Protein AF-A0A3D2S9F6-F1 (afdb_monomer_lite)

Foldseek 3Di:
DLLDLVVLLVVLVVCVVPCVVPPLLVVLVVVLLVLVLLLVCPVVDPDDDPVVCVVSVHDPVCVVVSVSVPVQADSVLSVVLVVLSVVLNCCSVVHPPPPDDSSRSVSVSSVCNSPVRPPPDDD

Sequence (123 aa):
LEKDLSRSLRILHYMLSNPKENPTVVTLANIYAAYAKLYLFFPDGPGNGWSHWKSHGIHASSMPSFNKARKVYSEEEVEHVFSLLLEYDLRSKGMHNGNTDDKGLLTEMIYKLCMGASVAGVS

Secondary structure (DSSP, 8-state):
----HHHHHHHHHHHHT-TTTS-HHHHHHHHHHHHHHHHHTSTT-S---HHHHHHTT--GGGHHHHHHHHHH--HHHHHHHHHHHHHHHHHHTTTT--S--HHHHHHHHHHHHHHSTT-S---

Radius of gyration: 15.42 Å; chains: 1; bounding box: 34×30×45 Å

Structure (mmCIF, N/CA/C/O backbone):
data_AF-A0A3D2S9F6-F1
#
_entry.id   AF-A0A3D2S9F6-F1
#
loop_
_atom_site.group_PDB
_atom_site.id
_atom_site.type_symbol
_atom_site.label_atom_id
_atom_site.label_alt_id
_atom_site.label_comp_id
_atom_site.label_asym_id
_atom_site.label_entity_id
_atom_site.label_seq_id
_atom_site.pdbx_PDB_ins_code
_atom_site.Cartn_x
_atom_site.Cartn_y
_atom_site.Cartn_z
_atom_site.occupancy
_atom_site.B_iso_or_equiv
_atom_site.auth_seq_id
_atom_site.auth_comp_id
_atom_site.auth_asym_id
_atom_site.auth_atom_id
_atom_site.pdbx_PDB_model_num
ATOM 1 N N . LEU A 1 1 ? 2.687 3.232 -3.809 1.00 87.88 1 LEU A N 1
ATOM 2 C CA . LEU A 1 1 ? 3.507 2.636 -4.892 1.00 87.88 1 LEU A CA 1
ATOM 3 C C . LEU A 1 1 ? 4.980 3.082 -4.910 1.00 87.88 1 LEU A C 1
ATOM 5 O O . LEU A 1 1 ? 5.751 2.473 -5.627 1.00 87.88 1 LEU A O 1
ATOM 9 N N . GLU A 1 2 ? 5.425 4.084 -4.138 1.00 88.25 2 GLU A N 1
ATOM 10 C CA . GLU A 1 2 ? 6.858 4.475 -4.107 1.00 88.25 2 GLU A CA 1
ATOM 11 C C . GLU A 1 2 ? 7.678 3.789 -2.989 1.00 88.25 2 GLU A C 1
ATOM 13 O O . GLU A 1 2 ? 8.834 4.137 -2.797 1.00 88.25 2 GLU A O 1
ATOM 18 N N . LYS A 1 3 ? 7.085 2.843 -2.238 1.00 85.38 3 LYS A N 1
ATOM 19 C CA . LYS A 1 3 ? 7.683 2.193 -1.045 1.00 85.38 3 LYS A CA 1
ATOM 20 C C . LYS A 1 3 ? 8.220 3.193 0.010 1.00 85.38 3 LYS A C 1
ATOM 22 O O . LYS A 1 3 ? 9.162 2.902 0.733 1.00 85.38 3 LYS A O 1
ATOM 27 N N . ASP A 1 4 ? 7.597 4.368 0.139 1.00 91.00 4 ASP A N 1
ATOM 28 C CA . ASP A 1 4 ? 7.950 5.368 1.161 1.00 91.00 4 ASP A CA 1
ATOM 29 C C . ASP A 1 4 ? 7.064 5.203 2.406 1.00 91.00 4 ASP A C 1
ATOM 31 O O . ASP A 1 4 ? 5.921 5.677 2.437 1.00 91.00 4 ASP A O 1
ATOM 35 N N . LEU A 1 5 ? 7.586 4.511 3.424 1.00 90.81 5 LEU A N 1
ATOM 36 C CA . LEU A 1 5 ? 6.862 4.240 4.670 1.00 90.81 5 LEU A CA 1
ATOM 37 C C . LEU A 1 5 ? 6.506 5.531 5.416 1.00 90.81 5 LEU A C 1
ATOM 39 O O . LEU A 1 5 ? 5.352 5.722 5.791 1.00 90.81 5 LEU A O 1
ATOM 43 N N . SER A 1 6 ? 7.471 6.434 5.600 1.00 93.31 6 SER A N 1
ATOM 44 C CA . SER A 1 6 ? 7.284 7.678 6.356 1.00 93.31 6 SER A CA 1
ATOM 45 C C . SER A 1 6 ? 6.188 8.549 5.746 1.00 93.31 6 SER A C 1
ATOM 47 O O . SER A 1 6 ? 5.307 9.045 6.454 1.00 93.31 6 SER A O 1
ATOM 49 N N . ARG A 1 7 ? 6.191 8.701 4.415 1.00 93.62 7 ARG A N 1
ATOM 50 C CA . ARG A 1 7 ? 5.140 9.432 3.701 1.00 93.62 7 ARG A CA 1
ATOM 51 C C . ARG A 1 7 ? 3.796 8.721 3.810 1.00 93.62 7 ARG A C 1
ATOM 53 O O . ARG A 1 7 ? 2.789 9.385 4.045 1.00 93.62 7 ARG A O 1
ATOM 60 N N . SER A 1 8 ? 3.778 7.399 3.663 1.00 93.25 8 SER A N 1
ATOM 61 C CA . SER A 1 8 ? 2.543 6.608 3.720 1.00 93.25 8 SER A CA 1
ATOM 62 C C . SER A 1 8 ? 1.887 6.684 5.100 1.00 93.25 8 SER A C 1
ATOM 64 O O . SER A 1 8 ? 0.693 6.957 5.189 1.00 93.25 8 SER A O 1
ATOM 66 N N . LEU A 1 9 ? 2.666 6.551 6.178 1.00 92.56 9 LEU A N 1
ATOM 67 C CA . LEU A 1 9 ? 2.176 6.693 7.552 1.00 92.56 9 LEU A CA 1
ATOM 68 C C . LEU A 1 9 ? 1.686 8.113 7.846 1.00 92.56 9 LEU A C 1
ATOM 70 O O . LEU A 1 9 ? 0.672 8.283 8.519 1.00 92.56 9 LEU A O 1
ATOM 74 N N . ARG A 1 10 ? 2.354 9.140 7.307 1.00 94.06 10 ARG A N 1
ATOM 75 C CA . ARG A 1 10 ? 1.898 10.530 7.437 1.00 94.06 10 ARG A CA 1
ATOM 76 C C . ARG A 1 10 ? 0.554 10.755 6.741 1.00 94.06 10 ARG A C 1
ATOM 78 O O . ARG A 1 10 ? -0.327 11.371 7.331 1.00 94.06 10 ARG A O 1
ATOM 85 N N . ILE A 1 11 ? 0.381 10.257 5.514 1.00 92.50 11 ILE A N 1
ATOM 86 C CA . ILE A 1 11 ? -0.901 10.336 4.791 1.00 92.50 11 ILE A CA 1
ATOM 87 C C . ILE A 1 11 ? -1.988 9.596 5.570 1.00 92.50 11 ILE A C 1
ATOM 89 O O . ILE A 1 11 ? -3.052 10.162 5.814 1.00 92.50 11 ILE A O 1
ATOM 93 N N . LEU A 1 12 ? -1.697 8.372 6.018 1.00 91.94 12 LEU A N 1
ATOM 94 C CA . LEU A 1 12 ? -2.630 7.571 6.799 1.00 91.94 12 LEU A CA 1
ATOM 95 C C . LEU A 1 12 ? -3.059 8.299 8.078 1.00 91.94 12 LEU A C 1
ATOM 97 O O . LEU A 1 12 ? -4.246 8.349 8.381 1.00 91.94 12 LEU A O 1
ATOM 101 N N . HIS A 1 13 ? -2.119 8.910 8.801 1.00 90.94 13 HIS A N 1
ATOM 102 C CA . HIS A 1 13 ? -2.424 9.685 10.001 1.00 90.94 13 HIS A CA 1
ATOM 103 C C . HIS A 1 13 ? -3.446 10.798 9.725 1.00 90.94 13 HIS A C 1
ATOM 105 O O . HIS A 1 13 ? -4.404 10.951 10.483 1.00 90.94 13 HIS A O 1
ATOM 111 N N . TYR A 1 14 ? -3.288 11.533 8.619 1.00 90.19 14 TYR A N 1
ATOM 112 C CA . TYR A 1 14 ? -4.266 12.544 8.215 1.00 90.19 14 TYR A CA 1
ATOM 113 C C . TYR A 1 14 ? -5.612 11.928 7.813 1.00 90.19 14 TYR A C 1
ATOM 115 O O . TYR A 1 14 ? -6.646 12.423 8.251 1.00 90.19 14 TYR A O 1
ATOM 123 N N . MET A 1 15 ? -5.633 10.836 7.044 1.00 89.06 15 MET A N 1
ATOM 124 C CA . MET A 1 15 ? -6.887 10.169 6.653 1.00 89.06 15 MET A CA 1
ATOM 125 C C . MET A 1 15 ? -7.681 9.681 7.873 1.00 89.06 15 MET A C 1
ATOM 127 O O . MET A 1 15 ? -8.887 9.904 7.972 1.00 89.06 15 MET A O 1
ATOM 131 N N . LEU A 1 16 ? -6.990 9.090 8.848 1.00 86.50 16 LEU A N 1
ATOM 132 C CA . LEU A 1 16 ? -7.587 8.573 10.080 1.00 86.50 16 LEU A CA 1
ATOM 133 C C . LEU A 1 16 ? -8.084 9.664 11.034 1.00 86.50 16 LEU A C 1
ATOM 135 O O . LEU A 1 16 ? -8.865 9.368 11.934 1.00 86.50 16 LEU A O 1
ATOM 139 N N . SER A 1 17 ? -7.669 10.921 10.845 1.00 87.19 17 SER A N 1
ATOM 140 C CA . SER A 1 17 ? -8.246 12.052 11.583 1.00 87.19 17 SER A CA 1
ATOM 141 C C . SER A 1 17 ? -9.689 12.359 11.161 1.00 87.19 17 SER A C 1
ATOM 143 O O . SER A 1 17 ? -10.416 13.010 11.909 1.00 87.19 17 SER A O 1
ATOM 145 N N . ASN A 1 18 ? -10.125 11.852 9.999 1.00 86.94 18 ASN A N 1
ATOM 146 C CA . ASN A 1 18 ? -11.496 11.971 9.516 1.00 86.94 18 ASN A CA 1
ATOM 147 C C . ASN A 1 18 ? -11.995 10.647 8.893 1.00 86.94 18 ASN A C 1
ATOM 149 O O . ASN A 1 18 ? -12.064 10.515 7.666 1.00 86.94 18 ASN A O 1
ATOM 153 N N . PRO A 1 19 ? -12.358 9.654 9.724 1.00 78.19 19 PRO A N 1
ATOM 154 C CA . PRO A 1 19 ? -12.714 8.311 9.262 1.00 78.19 19 PRO A CA 1
ATOM 155 C C . PRO A 1 19 ? -14.050 8.248 8.505 1.00 78.19 19 PRO A C 1
ATOM 157 O O . PRO A 1 19 ? -14.267 7.311 7.745 1.00 78.19 19 PRO A O 1
ATOM 160 N N . LYS A 1 20 ? -14.939 9.243 8.659 1.00 84.00 20 LYS A N 1
ATOM 161 C CA . LYS A 1 20 ? -16.188 9.319 7.876 1.00 84.00 20 LYS A CA 1
ATOM 162 C C . LYS A 1 20 ? -15.916 9.559 6.391 1.00 84.00 20 LYS A C 1
ATOM 164 O O . LYS A 1 20 ? -16.554 8.938 5.551 1.00 84.00 20 LYS A O 1
ATOM 169 N N . GLU A 1 21 ? -14.958 10.435 6.094 1.00 86.25 21 GLU A N 1
ATOM 170 C CA . GLU A 1 21 ? -14.509 10.724 4.724 1.00 86.25 21 GLU A CA 1
ATOM 171 C C . GLU A 1 21 ? -13.555 9.651 4.188 1.00 86.25 21 GLU A C 1
ATOM 173 O O . GLU A 1 21 ? -13.405 9.492 2.980 1.00 86.25 21 GLU A O 1
ATOM 178 N N . ASN A 1 22 ? -12.925 8.882 5.081 1.00 86.75 22 ASN A N 1
ATOM 179 C CA . ASN A 1 22 ? -11.967 7.840 4.723 1.00 86.75 22 ASN A CA 1
ATOM 180 C C . ASN A 1 22 ? -12.350 6.477 5.320 1.00 86.75 22 ASN A C 1
ATOM 182 O O . ASN A 1 22 ? -11.603 5.955 6.154 1.00 86.75 22 ASN A O 1
ATOM 186 N N . PRO A 1 23 ? -13.483 5.868 4.913 1.00 89.81 23 PRO A N 1
ATOM 187 C CA . PRO A 1 23 ? -13.846 4.546 5.401 1.00 89.81 23 PRO A CA 1
ATOM 188 C C . PRO A 1 23 ? -12.752 3.518 5.096 1.00 89.81 23 PRO A C 1
ATOM 190 O O . PRO A 1 23 ? -12.191 3.488 3.993 1.00 89.81 23 PRO A O 1
ATOM 193 N N . THR A 1 24 ? -12.489 2.629 6.051 1.00 88.50 24 THR A N 1
ATOM 194 C CA . THR A 1 24 ? -11.471 1.571 5.952 1.00 88.50 24 THR A CA 1
ATOM 195 C C . THR A 1 24 ? -11.638 0.722 4.694 1.00 88.50 24 THR A C 1
ATOM 197 O O . THR A 1 24 ? -10.693 0.554 3.925 1.00 88.50 24 THR A O 1
ATOM 200 N N . VAL A 1 25 ? -12.867 0.278 4.421 1.00 89.81 25 VAL A N 1
ATOM 201 C CA . VAL A 1 25 ? -13.207 -0.548 3.249 1.00 89.81 25 VAL A CA 1
ATOM 202 C C . VAL A 1 25 ? -12.910 0.177 1.930 1.00 89.81 25 VAL A C 1
ATOM 204 O O . VAL A 1 25 ? -12.363 -0.413 1.001 1.00 89.81 25 VAL A O 1
ATOM 207 N N . VAL A 1 26 ? -13.214 1.476 1.845 1.00 90.69 26 VAL A N 1
ATOM 208 C CA . VAL A 1 26 ? -12.938 2.284 0.643 1.00 90.69 26 VAL A CA 1
ATOM 209 C C . VAL A 1 26 ? -11.433 2.480 0.459 1.00 90.69 26 VAL A C 1
ATOM 211 O O . VAL A 1 26 ? -10.922 2.381 -0.656 1.00 90.69 26 VAL A O 1
ATOM 214 N N . THR A 1 27 ? -10.705 2.711 1.552 1.00 92.19 27 THR A N 1
ATOM 215 C CA . THR A 1 27 ? -9.242 2.839 1.534 1.00 92.19 27 THR A CA 1
ATOM 216 C C . THR A 1 27 ? -8.585 1.559 1.013 1.00 92.19 27 THR A C 1
ATOM 218 O O . THR A 1 27 ? -7.749 1.628 0.111 1.00 92.19 27 THR A O 1
ATOM 221 N N . LEU A 1 28 ? -9.012 0.394 1.510 1.00 93.31 28 LEU A N 1
ATOM 222 C CA . LEU A 1 28 ? -8.567 -0.918 1.031 1.00 93.31 28 LEU A CA 1
ATOM 223 C C . LEU A 1 28 ? -8.842 -1.107 -0.465 1.00 93.31 28 LEU A C 1
ATOM 225 O O . LEU A 1 28 ? -7.928 -1.453 -1.215 1.00 93.31 28 LEU A O 1
ATOM 229 N N . ALA A 1 29 ? -10.066 -0.812 -0.915 1.00 92.50 29 ALA A N 1
ATOM 230 C CA . ALA A 1 29 ? -10.454 -0.932 -2.319 1.00 92.50 29 ALA A CA 1
ATOM 231 C C . ALA A 1 29 ? -9.599 -0.044 -3.241 1.00 92.50 29 ALA A C 1
ATOM 233 O O . ALA A 1 29 ? -9.164 -0.48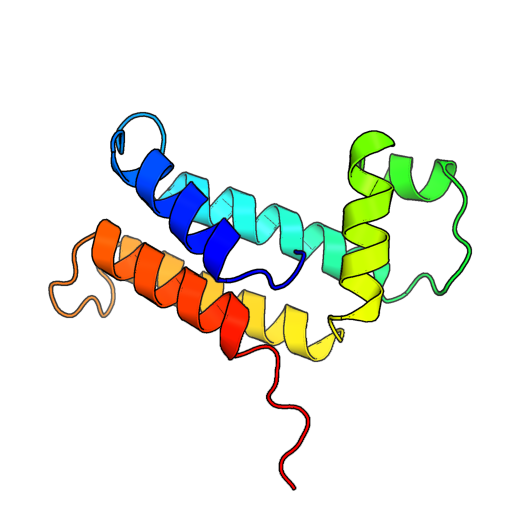4 -4.306 1.00 92.50 29 ALA A O 1
ATOM 234 N N . ASN A 1 30 ? -9.299 1.186 -2.816 1.00 93.00 30 ASN A N 1
ATOM 235 C CA . ASN A 1 30 ? -8.455 2.107 -3.576 1.00 93.00 30 ASN A CA 1
ATOM 236 C C . ASN A 1 30 ? -7.000 1.629 -3.664 1.00 93.00 30 ASN A C 1
ATOM 238 O O . ASN A 1 30 ? -6.380 1.732 -4.727 1.00 93.00 30 ASN A O 1
ATOM 242 N N . ILE A 1 31 ? -6.453 1.087 -2.571 1.00 94.44 31 ILE A N 1
ATOM 243 C CA . ILE A 1 31 ? -5.105 0.506 -2.564 1.00 94.44 31 ILE A CA 1
ATOM 244 C C . ILE A 1 31 ? -5.067 -0.715 -3.490 1.00 94.44 31 ILE A C 1
ATOM 246 O O . ILE A 1 31 ? -4.198 -0.781 -4.361 1.00 94.44 31 ILE A O 1
ATOM 250 N N . TYR A 1 32 ? -6.041 -1.623 -3.376 1.00 95.19 32 TYR A N 1
ATOM 251 C CA . TYR A 1 32 ? -6.170 -2.780 -4.263 1.00 95.19 32 TYR A CA 1
ATOM 252 C C . TYR A 1 32 ? -6.224 -2.362 -5.731 1.00 95.19 32 TYR A C 1
ATOM 254 O O . TYR A 1 32 ? -5.431 -2.849 -6.530 1.00 95.19 32 TYR A O 1
ATOM 262 N N . ALA A 1 33 ? -7.081 -1.403 -6.088 1.00 93.12 33 ALA A N 1
ATOM 263 C CA . ALA A 1 33 ? -7.205 -0.924 -7.462 1.00 93.12 33 ALA A CA 1
ATOM 264 C C . ALA A 1 33 ? -5.883 -0.357 -8.012 1.00 93.12 33 ALA A C 1
ATOM 266 O O . ALA A 1 33 ? -5.572 -0.539 -9.191 1.00 93.12 33 ALA A O 1
ATOM 267 N N . ALA A 1 34 ? -5.080 0.308 -7.175 1.00 92.06 34 ALA A N 1
ATOM 268 C CA . ALA A 1 34 ? -3.767 0.803 -7.574 1.00 92.06 34 ALA A CA 1
ATOM 269 C C . ALA A 1 34 ? -2.772 -0.338 -7.858 1.00 92.06 34 ALA A C 1
ATOM 271 O O . ALA A 1 34 ? -2.063 -0.282 -8.866 1.00 92.06 34 ALA A O 1
ATOM 272 N N . TYR A 1 35 ? -2.735 -1.372 -7.013 1.00 93.75 35 TYR A N 1
ATOM 273 C CA . TYR A 1 35 ? -1.874 -2.544 -7.220 1.00 93.75 35 TYR A CA 1
ATOM 274 C C . TYR A 1 35 ? -2.362 -3.442 -8.362 1.00 93.75 35 TYR A C 1
ATOM 276 O O . TYR A 1 35 ? -1.541 -3.912 -9.140 1.00 93.75 35 TYR A O 1
ATOM 284 N N . ALA A 1 36 ? -3.674 -3.603 -8.541 1.00 92.88 36 ALA A N 1
ATOM 285 C CA . ALA A 1 36 ? -4.266 -4.324 -9.667 1.00 92.88 36 ALA A CA 1
ATOM 286 C C . ALA A 1 36 ? -3.872 -3.679 -10.997 1.00 92.88 36 ALA A C 1
ATOM 288 O O . ALA A 1 36 ? -3.437 -4.364 -11.919 1.00 92.88 36 ALA A O 1
ATOM 289 N N . LYS A 1 37 ? -3.933 -2.341 -11.070 1.00 90.00 37 LYS A N 1
ATOM 290 C CA . LYS A 1 37 ? -3.397 -1.611 -12.219 1.00 90.00 37 LYS A CA 1
ATOM 291 C C . LYS A 1 37 ? -1.921 -1.919 -12.408 1.00 90.00 37 LYS A C 1
ATOM 293 O O . LYS A 1 37 ? -1.568 -2.294 -13.509 1.00 90.00 37 LYS A O 1
ATOM 298 N N . LEU A 1 38 ? -1.088 -1.806 -11.368 1.00 89.88 38 LEU A N 1
ATOM 299 C CA . LEU A 1 38 ? 0.354 -2.074 -11.463 1.00 89.88 38 LEU A CA 1
ATOM 300 C C . LEU A 1 38 ? 0.651 -3.487 -11.985 1.00 89.88 38 LEU A C 1
ATOM 302 O O . LEU A 1 38 ? 1.504 -3.623 -12.858 1.00 89.88 38 LEU A O 1
ATOM 306 N N . TYR A 1 39 ? -0.067 -4.494 -11.487 1.00 90.31 39 TYR A N 1
ATOM 307 C CA . TYR A 1 39 ? 0.095 -5.891 -11.883 1.00 90.31 39 TYR A CA 1
ATOM 308 C C . TYR A 1 39 ? -0.120 -6.090 -13.385 1.00 90.31 39 TYR A C 1
ATOM 310 O O . TYR A 1 39 ? 0.712 -6.689 -14.060 1.00 90.31 39 TYR A O 1
ATOM 318 N N . LEU A 1 40 ? -1.174 -5.476 -13.934 1.00 85.94 40 LEU A N 1
ATOM 319 C CA . LEU A 1 40 ? -1.478 -5.545 -15.364 1.00 85.94 40 LEU A CA 1
ATOM 320 C C . LEU A 1 40 ? -0.363 -4.990 -16.265 1.00 85.94 40 LEU A C 1
ATOM 322 O O . LEU A 1 40 ? -0.358 -5.325 -17.440 1.00 85.94 40 LEU A O 1
ATOM 326 N N . PHE A 1 41 ? 0.575 -4.184 -15.748 1.00 79.69 41 PHE A N 1
ATOM 327 C CA . PHE A 1 41 ? 1.690 -3.638 -16.535 1.00 79.69 41 PHE A CA 1
ATOM 328 C C . PHE A 1 41 ? 2.959 -4.498 -16.531 1.00 79.69 41 PHE A C 1
ATOM 330 O O . PHE A 1 41 ? 3.913 -4.141 -17.230 1.00 79.69 41 PHE A O 1
ATOM 337 N N . PHE A 1 42 ? 3.049 -5.575 -15.743 1.00 80.19 42 PHE A N 1
ATOM 338 C CA . PHE A 1 42 ? 4.239 -6.438 -15.775 1.00 80.19 42 PHE A CA 1
ATOM 339 C C . PHE A 1 42 ? 4.445 -7.141 -17.125 1.00 80.19 42 PHE A C 1
ATOM 341 O O . PHE A 1 42 ? 5.564 -7.034 -17.642 1.00 80.19 42 PHE A O 1
ATOM 348 N N . PRO A 1 43 ? 3.410 -7.742 -17.752 1.00 74.88 43 PRO A N 1
ATOM 349 C CA . PRO A 1 43 ? 3.557 -8.460 -19.021 1.00 74.88 43 PRO A CA 1
ATOM 350 C C . PRO A 1 43 ? 4.063 -7.592 -20.179 1.00 74.88 43 PRO A C 1
ATOM 352 O O . PRO A 1 43 ? 4.680 -8.094 -21.115 1.00 74.88 43 PRO A O 1
ATOM 355 N N . ASP A 1 44 ? 3.838 -6.279 -20.128 1.00 68.19 44 ASP A N 1
ATOM 356 C CA . ASP A 1 44 ? 3.981 -5.422 -21.302 1.00 68.19 44 ASP A CA 1
ATOM 357 C C . ASP A 1 44 ? 5.415 -4.927 -21.583 1.00 68.19 44 ASP A C 1
ATOM 359 O O . ASP A 1 44 ? 5.604 -4.056 -22.424 1.00 68.19 44 ASP A O 1
ATOM 363 N N . GLY A 1 45 ? 6.447 -5.417 -20.888 1.00 59.50 45 GLY A N 1
ATOM 364 C CA . GLY A 1 45 ? 7.842 -5.010 -21.133 1.00 59.50 45 GLY A CA 1
ATOM 365 C C . GLY A 1 45 ? 8.123 -3.496 -20.962 1.00 59.50 45 GLY A C 1
ATOM 366 O O . GLY A 1 45 ? 7.241 -2.711 -20.583 1.00 59.50 45 GLY A O 1
ATOM 367 N N . PRO A 1 46 ? 9.379 -3.044 -21.129 1.00 56.28 46 PRO A N 1
ATOM 368 C CA . PRO A 1 46 ? 9.717 -1.622 -21.142 1.00 56.28 46 PRO A CA 1
ATOM 369 C C . PRO A 1 46 ? 9.445 -1.008 -22.528 1.00 56.28 46 PRO A C 1
ATOM 371 O O . PRO A 1 46 ? 9.930 -1.521 -23.529 1.00 56.28 46 PRO A O 1
ATOM 374 N N . GLY A 1 47 ? 8.732 0.127 -22.593 1.00 57.41 47 GLY A N 1
ATOM 375 C CA . GLY A 1 47 ? 8.608 0.917 -23.835 1.00 57.41 47 GLY A CA 1
ATOM 376 C C . GLY A 1 47 ? 7.193 1.244 -24.319 1.00 57.41 47 GLY A C 1
ATOM 377 O O . GLY A 1 47 ? 7.045 1.830 -25.390 1.00 57.41 47 GLY A O 1
ATOM 378 N N . ASN A 1 48 ? 6.150 0.921 -23.555 1.00 64.50 48 ASN A N 1
ATOM 379 C CA . ASN A 1 48 ? 4.774 1.128 -24.017 1.00 64.50 48 ASN A CA 1
ATOM 380 C C . ASN A 1 48 ? 4.428 2.616 -24.107 1.00 64.50 48 ASN A C 1
ATOM 382 O O . ASN A 1 48 ? 4.523 3.362 -23.125 1.00 64.50 48 ASN A O 1
ATOM 386 N N . GLY A 1 49 ? 4.023 3.044 -25.305 1.00 65.69 49 GLY A N 1
ATOM 387 C CA . GLY A 1 49 ? 3.597 4.412 -25.583 1.00 65.69 49 GLY A CA 1
ATOM 388 C C . GLY A 1 49 ? 2.297 4.786 -24.865 1.00 65.69 49 GLY A C 1
ATOM 389 O O . GLY A 1 49 ? 1.561 3.936 -24.374 1.00 65.69 49 GLY A O 1
ATOM 390 N N . TRP A 1 50 ? 1.986 6.084 -24.827 1.00 70.38 50 TRP A N 1
ATOM 391 C CA . TRP A 1 50 ? 0.815 6.663 -24.146 1.00 70.38 50 TRP A CA 1
ATOM 392 C C . TRP A 1 50 ? -0.528 5.954 -24.422 1.00 70.38 50 TRP A C 1
ATOM 394 O O . TRP A 1 50 ? -1.370 5.858 -23.530 1.00 70.38 50 TRP A O 1
ATOM 404 N N . SER A 1 51 ? -0.732 5.426 -25.632 1.00 75.44 51 SER A N 1
ATOM 405 C CA . SER A 1 51 ? -1.948 4.694 -26.017 1.00 75.44 51 SER A CA 1
ATOM 406 C C . SER A 1 51 ? -2.220 3.465 -25.143 1.00 75.44 51 SER A C 1
ATOM 408 O O . SER A 1 51 ? -3.378 3.194 -24.835 1.00 75.44 51 SER A O 1
ATOM 410 N N . HIS A 1 52 ? -1.168 2.775 -24.702 1.00 76.56 52 HIS A N 1
ATOM 411 C CA . HIS A 1 52 ? -1.248 1.617 -23.810 1.00 76.56 52 HIS A CA 1
ATOM 412 C C . HIS A 1 52 ? -1.651 2.028 -22.386 1.00 76.56 52 HIS A C 1
ATOM 414 O O . HIS A 1 52 ? -2.594 1.501 -21.808 1.00 76.56 52 HIS A O 1
ATOM 420 N N . TRP A 1 53 ? -1.048 3.087 -21.848 1.00 74.62 53 TRP A N 1
ATOM 421 C CA . TRP A 1 53 ? -1.436 3.633 -20.539 1.00 74.62 53 TRP A CA 1
ATOM 422 C C . TRP A 1 53 ? -2.908 4.054 -20.495 1.00 74.62 53 TRP A C 1
ATOM 424 O O . TRP A 1 53 ? -3.614 3.805 -19.513 1.00 74.62 53 TRP A O 1
ATOM 434 N N . LYS A 1 54 ? -3.386 4.645 -21.595 1.00 79.75 54 LYS A N 1
ATOM 435 C CA . LYS A 1 54 ? -4.781 5.050 -21.749 1.00 79.75 54 LYS A CA 1
ATOM 436 C C . LYS A 1 54 ? -5.738 3.853 -21.762 1.00 79.75 54 LYS A C 1
ATOM 438 O O . LYS A 1 54 ? -6.799 3.960 -21.149 1.00 79.75 54 LYS A O 1
ATOM 443 N N . SER A 1 55 ? -5.392 2.729 -22.402 1.00 81.69 55 SER A N 1
ATOM 444 C CA . SER A 1 55 ? -6.265 1.540 -22.432 1.00 81.69 55 SER A CA 1
ATOM 445 C C . SER A 1 55 ? -6.457 0.905 -21.054 1.00 81.69 55 SER A C 1
ATOM 447 O O . SER A 1 55 ? -7.509 0.333 -20.792 1.00 81.69 55 SER A O 1
ATOM 449 N N . HIS A 1 56 ? -5.500 1.085 -20.143 1.00 76.19 56 HIS A N 1
ATOM 450 C CA . HIS A 1 56 ? -5.594 0.647 -18.745 1.00 76.19 56 HIS A CA 1
ATOM 451 C C . HIS A 1 56 ? -6.183 1.710 -17.796 1.00 76.19 56 HIS A C 1
ATOM 453 O O . HIS A 1 56 ? -6.161 1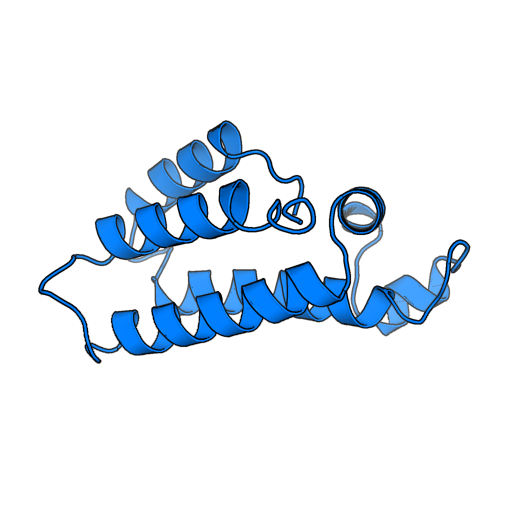.548 -16.572 1.00 76.19 56 HIS A O 1
ATOM 459 N N . GLY A 1 57 ? -6.698 2.825 -18.328 1.00 80.31 57 GLY A N 1
ATOM 460 C CA . GLY A 1 57 ? -7.296 3.887 -17.517 1.00 80.31 57 GLY A CA 1
ATOM 461 C C . GLY A 1 57 ? -6.296 4.560 -16.570 1.00 80.31 57 GLY A C 1
ATOM 462 O O . GLY A 1 57 ? -6.655 4.933 -15.445 1.00 80.31 57 GLY A O 1
ATOM 463 N N . ILE A 1 58 ? -5.032 4.678 -16.991 1.00 81.44 58 ILE A N 1
ATOM 464 C CA . ILE A 1 58 ? -4.007 5.456 -16.294 1.00 81.44 58 ILE A CA 1
ATOM 465 C C . ILE A 1 58 ? -3.868 6.822 -16.960 1.00 81.44 58 ILE A C 1
ATOM 467 O O . 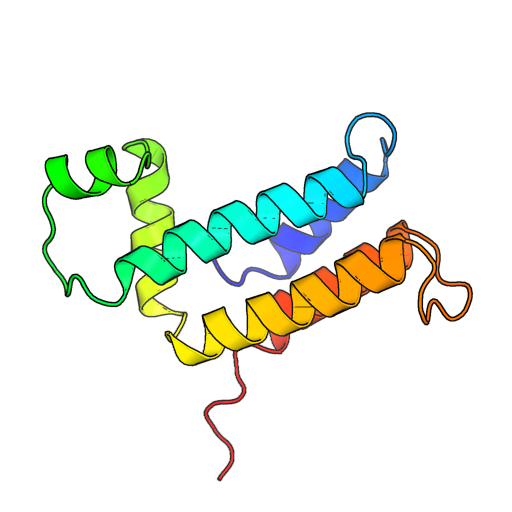ILE A 1 58 ? -3.600 6.938 -18.153 1.00 81.44 58 ILE A O 1
ATOM 471 N N . HIS A 1 59 ? -4.029 7.874 -16.159 1.00 84.44 59 HIS A N 1
ATOM 472 C CA . HIS A 1 59 ? -3.823 9.245 -16.607 1.00 84.44 59 HIS A CA 1
ATOM 473 C C . HIS A 1 59 ? -2.327 9.585 -16.710 1.00 84.44 59 HIS A C 1
ATOM 475 O O . HIS A 1 59 ? -1.507 9.058 -15.955 1.00 84.44 59 HIS A O 1
ATOM 481 N N . ALA A 1 60 ? -1.970 10.520 -17.597 1.00 83.69 60 ALA A N 1
ATOM 482 C CA . ALA A 1 60 ? -0.582 10.882 -17.891 1.00 83.69 60 ALA A CA 1
ATOM 483 C C . ALA A 1 60 ? 0.202 11.296 -16.638 1.00 83.69 60 ALA A C 1
ATOM 485 O O . ALA A 1 60 ? 1.359 10.919 -16.466 1.00 83.69 60 ALA A O 1
ATOM 486 N N . SER A 1 61 ? -0.454 12.005 -15.714 1.00 87.00 61 SER A N 1
ATOM 487 C CA . SER A 1 61 ? 0.152 12.438 -14.449 1.00 87.00 61 SER A CA 1
ATOM 488 C C . SER A 1 61 ? 0.533 11.286 -13.515 1.00 87.00 61 SER A C 1
ATOM 490 O O . SER A 1 61 ? 1.420 11.452 -12.682 1.00 87.00 61 SER A O 1
ATOM 492 N N . SER A 1 62 ? -0.104 10.119 -13.641 1.00 85.00 62 SER A N 1
ATOM 493 C CA . SER A 1 62 ? 0.176 8.945 -12.809 1.00 85.00 62 SER A CA 1
ATOM 494 C C . SER A 1 62 ? 1.270 8.051 -13.396 1.00 85.00 62 SER A C 1
ATOM 496 O O . SER A 1 62 ? 1.898 7.301 -12.649 1.00 85.00 62 SER A O 1
ATOM 498 N N . MET A 1 63 ? 1.550 8.146 -14.703 1.00 84.44 63 MET A N 1
ATOM 499 C CA . MET A 1 63 ? 2.548 7.304 -15.380 1.00 84.44 63 MET A CA 1
ATOM 500 C C . MET A 1 63 ? 3.927 7.308 -14.70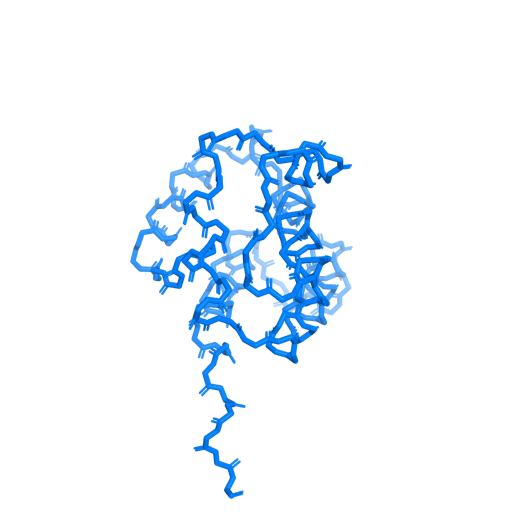1 1.00 84.44 63 MET A C 1
ATOM 502 O O . MET A 1 63 ? 4.493 6.226 -14.536 1.00 84.44 63 MET A O 1
ATOM 506 N N . PRO A 1 64 ? 4.492 8.455 -14.257 1.00 86.38 64 PRO A N 1
ATOM 507 C CA . PRO A 1 64 ? 5.799 8.454 -13.602 1.00 86.38 64 PRO A CA 1
ATOM 508 C C . PRO A 1 64 ? 5.823 7.594 -12.335 1.00 86.38 64 PRO A C 1
ATOM 510 O O . PRO A 1 64 ? 6.802 6.891 -12.092 1.00 86.38 64 PRO A O 1
ATOM 513 N N . SER A 1 65 ? 4.744 7.605 -11.550 1.00 87.12 65 SER A N 1
ATOM 514 C CA . SER A 1 65 ? 4.635 6.804 -10.328 1.00 87.12 65 SER A CA 1
ATOM 515 C C . SER A 1 65 ? 4.555 5.309 -10.631 1.00 87.12 65 SER A C 1
ATOM 517 O O . SER A 1 65 ? 5.231 4.529 -9.965 1.00 87.12 65 SER A O 1
ATOM 519 N N . PHE A 1 66 ? 3.803 4.901 -11.658 1.00 87.56 66 PHE A N 1
ATOM 520 C CA . PHE A 1 66 ? 3.741 3.495 -12.081 1.00 87.56 66 PHE A CA 1
ATOM 521 C C . PHE A 1 66 ? 5.068 3.012 -12.681 1.00 87.56 66 PHE A C 1
ATOM 523 O O . PHE A 1 66 ? 5.526 1.921 -12.356 1.00 87.56 66 PHE A O 1
ATOM 530 N N . ASN A 1 67 ? 5.746 3.844 -13.477 1.00 85.62 67 ASN A N 1
ATOM 531 C CA . ASN A 1 67 ? 7.076 3.524 -14.002 1.00 85.62 67 ASN A CA 1
ATOM 532 C C . ASN A 1 67 ? 8.121 3.362 -12.895 1.00 85.62 67 ASN A C 1
ATOM 534 O O . ASN A 1 67 ? 8.965 2.474 -12.976 1.00 85.62 67 ASN A O 1
ATOM 538 N N . LYS A 1 68 ? 8.077 4.202 -11.854 1.00 88.62 68 LYS A N 1
ATOM 539 C CA . LYS A 1 68 ? 8.918 4.013 -10.664 1.00 88.62 68 LYS A CA 1
ATOM 540 C C . LYS A 1 68 ? 8.553 2.724 -9.932 1.00 88.62 68 LYS A C 1
ATOM 542 O O . LYS A 1 68 ? 9.451 1.980 -9.560 1.00 88.62 68 LYS A O 1
ATOM 547 N N . ALA A 1 69 ? 7.260 2.442 -9.775 1.00 89.94 69 ALA A N 1
ATOM 548 C CA . ALA A 1 69 ? 6.777 1.242 -9.100 1.00 89.94 69 ALA A CA 1
ATOM 549 C C . ALA A 1 69 ? 7.277 -0.045 -9.778 1.00 89.94 69 ALA A C 1
ATOM 551 O O . ALA A 1 69 ? 7.823 -0.901 -9.096 1.00 89.94 69 ALA A O 1
ATOM 552 N N . ARG A 1 70 ? 7.219 -0.145 -11.113 1.00 86.50 70 ARG A N 1
ATOM 553 C CA . ARG A 1 70 ? 7.738 -1.306 -11.869 1.00 86.50 70 ARG A CA 1
ATOM 554 C C . ARG A 1 70 ? 9.234 -1.576 -11.672 1.00 86.50 70 ARG A C 1
ATOM 556 O O . ARG A 1 70 ? 9.688 -2.675 -11.945 1.00 86.50 70 ARG A O 1
ATOM 563 N N . LYS A 1 71 ? 10.012 -0.574 -11.246 1.00 86.12 71 LYS A N 1
ATOM 564 C CA . LYS A 1 71 ? 11.449 -0.735 -10.966 1.00 86.12 71 LYS A CA 1
ATOM 565 C C . LYS A 1 71 ? 11.731 -1.252 -9.563 1.00 86.12 71 LYS A C 1
ATOM 567 O O . LYS A 1 71 ? 12.841 -1.700 -9.309 1.00 86.12 71 LYS A O 1
ATOM 572 N N . VAL A 1 72 ? 10.774 -1.105 -8.650 1.00 88.38 72 VAL A N 1
ATOM 573 C CA . VAL A 1 72 ? 10.956 -1.438 -7.233 1.00 88.38 72 VAL A CA 1
ATOM 574 C C . VAL A 1 72 ? 10.069 -2.584 -6.778 1.00 88.38 72 VAL A C 1
ATOM 576 O O . VAL A 1 72 ? 10.322 -3.093 -5.697 1.00 88.38 72 VAL A O 1
ATOM 579 N N . TYR A 1 73 ? 9.049 -2.964 -7.552 1.00 89.75 73 TYR A N 1
ATOM 580 C CA . TYR A 1 73 ? 8.207 -4.131 -7.308 1.00 89.75 73 TYR A CA 1
ATOM 581 C C . TYR A 1 73 ? 8.472 -5.223 -8.342 1.00 89.75 73 TYR A C 1
ATOM 583 O O . TYR A 1 73 ? 8.537 -4.915 -9.534 1.00 89.75 73 TYR A O 1
ATOM 591 N N . SER A 1 74 ? 8.550 -6.478 -7.900 1.00 89.94 74 SER A N 1
ATOM 592 C CA . SER A 1 74 ? 8.380 -7.643 -8.778 1.00 89.94 74 SER A CA 1
ATOM 593 C C . SER A 1 74 ? 6.897 -8.010 -8.927 1.00 89.94 74 SER A C 1
ATOM 595 O O . SER A 1 74 ? 6.049 -7.538 -8.167 1.00 89.94 74 SER A O 1
ATOM 597 N N . GLU A 1 75 ? 6.580 -8.853 -9.911 1.00 89.94 75 GLU A N 1
ATOM 598 C CA . GLU A 1 75 ? 5.229 -9.398 -10.092 1.00 89.94 75 GLU A CA 1
ATOM 599 C C . GLU A 1 75 ? 4.783 -10.195 -8.856 1.00 89.94 75 GLU A C 1
ATOM 601 O O . GLU A 1 75 ? 3.738 -9.901 -8.278 1.00 89.94 75 GLU A O 1
ATOM 606 N N . GLU A 1 76 ? 5.648 -11.087 -8.367 1.00 91.00 76 GLU A N 1
ATOM 607 C CA . GLU A 1 76 ? 5.453 -11.876 -7.144 1.00 91.00 76 GLU A CA 1
ATOM 608 C C . GLU A 1 76 ? 5.213 -10.998 -5.900 1.00 91.00 76 GLU A C 1
ATOM 610 O O . GLU A 1 76 ? 4.353 -11.288 -5.069 1.00 91.00 76 GLU A O 1
ATOM 615 N N . GLU A 1 77 ? 5.932 -9.882 -5.748 1.00 92.00 77 GLU A N 1
ATOM 616 C CA . GLU A 1 77 ? 5.691 -8.955 -4.636 1.00 92.00 77 GLU A CA 1
ATOM 617 C C . GLU A 1 77 ? 4.291 -8.333 -4.700 1.00 92.00 77 GLU A C 1
ATOM 619 O O . GLU A 1 77 ? 3.663 -8.116 -3.663 1.00 92.00 77 GLU A O 1
ATOM 624 N N . VAL A 1 78 ? 3.781 -8.041 -5.899 1.00 93.44 78 VAL A N 1
ATOM 625 C CA . VAL A 1 78 ? 2.426 -7.500 -6.066 1.00 93.44 78 VAL A CA 1
ATOM 626 C C . VAL A 1 78 ? 1.359 -8.569 -5.799 1.00 93.44 78 VAL A C 1
ATOM 628 O O . VAL A 1 78 ? 0.319 -8.250 -5.221 1.00 93.44 78 VAL A O 1
ATOM 631 N N . GLU A 1 79 ? 1.623 -9.838 -6.104 1.00 93.25 79 GLU A N 1
ATOM 632 C CA . GLU A 1 79 ? 0.743 -10.955 -5.726 1.00 93.25 79 GLU A CA 1
ATOM 633 C C . GLU A 1 79 ? 0.653 -11.131 -4.204 1.00 93.25 79 GLU A C 1
ATOM 635 O O . GLU A 1 79 ? -0.443 -11.267 -3.644 1.00 93.25 79 GLU A O 1
ATOM 640 N N . HIS A 1 80 ? 1.786 -11.030 -3.505 1.00 93.88 80 HIS A N 1
ATOM 641 C CA . HIS A 1 80 ? 1.811 -11.021 -2.041 1.00 93.88 80 HIS A CA 1
ATOM 642 C C . HIS A 1 80 ? 1.013 -9.850 -1.458 1.00 93.88 80 HIS A C 1
ATOM 644 O O . HIS A 1 80 ? 0.290 -10.016 -0.470 1.00 93.88 80 HIS A O 1
ATOM 650 N N . VAL A 1 81 ? 1.082 -8.674 -2.091 1.00 95.06 81 VAL A N 1
ATOM 651 C CA . VAL A 1 81 ? 0.256 -7.522 -1.709 1.00 95.06 81 VAL A CA 1
ATOM 652 C C . VAL A 1 81 ? -1.237 -7.847 -1.814 1.00 95.06 81 VAL A C 1
ATOM 654 O O . VAL A 1 81 ? -1.987 -7.470 -0.915 1.00 95.06 81 VAL A O 1
ATOM 657 N N . PHE A 1 82 ? -1.694 -8.567 -2.843 1.00 95.50 82 PHE A N 1
ATOM 658 C CA . PHE A 1 82 ? -3.109 -8.954 -2.941 1.00 95.50 82 PHE A CA 1
ATOM 659 C C . PHE A 1 82 ? -3.544 -9.887 -1.815 1.00 95.50 82 PHE A C 1
ATOM 661 O O . PHE A 1 82 ? -4.609 -9.674 -1.234 1.00 95.50 82 PHE A O 1
ATOM 668 N N . SER A 1 83 ? -2.707 -10.865 -1.469 1.00 95.50 83 SER A N 1
ATOM 669 C CA . SER A 1 83 ? -2.966 -11.766 -0.341 1.00 95.50 83 SER A CA 1
ATOM 670 C C . SER A 1 83 ? -3.105 -10.992 0.973 1.00 95.50 83 SER A C 1
ATOM 672 O O . SER A 1 83 ? -4.056 -11.205 1.726 1.00 95.50 83 SER A O 1
ATOM 674 N N . LEU A 1 84 ? -2.212 -10.026 1.208 1.00 95.31 84 LEU A N 1
ATOM 675 C CA . LEU A 1 84 ? -2.277 -9.151 2.376 1.00 95.31 84 LEU A CA 1
ATOM 676 C C . LEU A 1 84 ? -3.551 -8.293 2.370 1.00 95.31 84 LEU A C 1
ATOM 678 O O . LEU A 1 84 ? -4.254 -8.218 3.370 1.00 95.31 84 LEU A O 1
ATOM 682 N N . LEU A 1 85 ? -3.887 -7.653 1.250 1.00 95.44 85 LEU A N 1
ATOM 683 C CA . LEU A 1 85 ? -5.089 -6.816 1.164 1.00 95.44 85 LEU A CA 1
ATOM 684 C C . LEU A 1 85 ? -6.371 -7.620 1.413 1.00 95.44 85 LEU A C 1
ATOM 686 O O . LEU A 1 85 ? -7.278 -7.112 2.071 1.00 95.44 85 LEU A O 1
ATOM 690 N N . LEU A 1 86 ? -6.431 -8.869 0.944 1.00 94.25 86 LEU A N 1
ATOM 691 C CA . LEU A 1 86 ? -7.549 -9.773 1.211 1.00 94.25 86 LEU A CA 1
ATOM 692 C C . LEU A 1 86 ? -7.662 -10.120 2.703 1.00 94.25 86 LEU A C 1
ATOM 694 O O . LEU A 1 86 ? -8.761 -10.077 3.256 1.00 94.25 86 LEU A O 1
ATOM 698 N N . GLU A 1 87 ? -6.543 -10.417 3.371 1.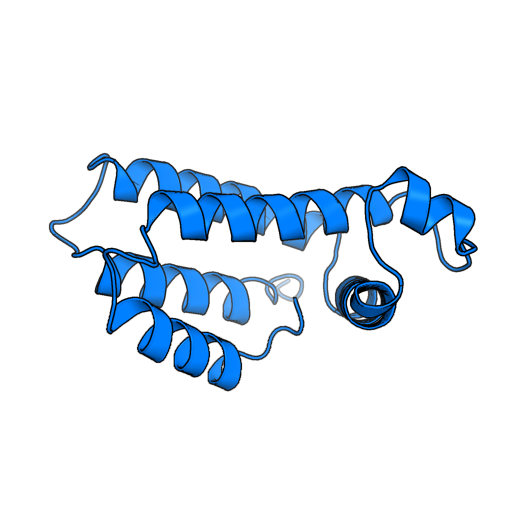00 93.69 87 GLU A N 1
ATOM 699 C CA . GLU A 1 87 ? -6.518 -10.645 4.823 1.00 93.69 87 GLU A CA 1
ATOM 700 C C . GLU A 1 87 ? -7.110 -9.441 5.576 1.00 93.69 87 GLU A C 1
ATOM 702 O O . GLU A 1 87 ? -7.962 -9.597 6.453 1.00 93.69 87 GLU A O 1
ATOM 707 N N . TYR A 1 88 ? -6.702 -8.227 5.205 1.00 94.06 88 TYR A N 1
ATOM 708 C CA . TYR A 1 88 ? -7.138 -7.005 5.877 1.00 94.06 88 TYR A CA 1
ATOM 709 C C . TYR A 1 88 ? -8.573 -6.594 5.538 1.00 94.06 88 TYR A C 1
ATOM 711 O O . TYR A 1 88 ? -9.258 -6.044 6.401 1.00 94.06 88 TYR A O 1
ATOM 719 N N . ASP A 1 89 ? -9.067 -6.911 4.342 1.00 92.81 89 ASP A N 1
ATOM 720 C CA . ASP A 1 89 ? -10.486 -6.772 4.005 1.00 92.81 89 ASP A CA 1
ATOM 721 C C . ASP A 1 89 ? -11.357 -7.670 4.894 1.00 92.81 89 ASP A C 1
ATOM 723 O O . ASP A 1 89 ? -12.315 -7.183 5.502 1.00 92.81 89 ASP A O 1
ATOM 727 N N . LEU A 1 90 ? -10.975 -8.939 5.077 1.00 92.69 90 LEU A N 1
ATOM 728 C CA . LEU A 1 90 ? -11.667 -9.853 5.990 1.00 92.69 90 LEU A CA 1
ATOM 729 C C . LEU A 1 90 ? -11.618 -9.349 7.440 1.00 92.69 90 LEU A C 1
ATOM 731 O O . LEU A 1 90 ? -12.656 -9.293 8.107 1.00 92.69 90 LEU A O 1
ATOM 735 N N . ARG A 1 91 ? -10.443 -8.917 7.914 1.00 92.31 91 ARG A N 1
ATOM 736 C CA . ARG A 1 91 ? -10.280 -8.372 9.271 1.00 92.31 91 ARG A CA 1
ATOM 737 C C . ARG A 1 91 ? -11.095 -7.098 9.497 1.00 92.31 91 ARG A C 1
ATOM 739 O O . ARG A 1 91 ? -11.711 -6.966 10.552 1.00 92.31 91 ARG A O 1
ATOM 746 N N . SER A 1 92 ? -11.188 -6.211 8.502 1.00 89.62 92 SER A N 1
ATOM 747 C CA . SER A 1 92 ? -12.030 -5.003 8.575 1.00 89.62 92 SER A CA 1
ATOM 748 C C . SER A 1 92 ? -13.528 -5.317 8.697 1.00 89.62 92 SER A C 1
ATOM 750 O O . SER A 1 92 ? -14.292 -4.524 9.237 1.00 89.62 92 SER A O 1
ATOM 752 N N . LYS A 1 93 ? -13.948 -6.507 8.250 1.00 88.69 93 LYS A N 1
ATOM 753 C CA . LYS A 1 93 ? -15.322 -7.023 8.368 1.00 88.69 93 LYS A CA 1
ATOM 754 C C . LYS A 1 93 ? -15.553 -7.819 9.659 1.00 88.69 93 LYS A C 1
ATOM 756 O O . LYS A 1 93 ? -16.608 -8.425 9.821 1.00 88.69 93 LYS A O 1
ATOM 761 N N . GLY A 1 94 ? -14.580 -7.831 10.573 1.00 86.75 94 GLY A N 1
ATOM 762 C CA . GLY A 1 94 ? -14.663 -8.506 11.871 1.00 86.75 94 GLY A CA 1
ATOM 763 C C . GLY A 1 94 ? -14.205 -9.967 11.871 1.00 86.75 94 GLY A C 1
ATOM 764 O O . GLY A 1 94 ? -14.198 -10.598 12.925 1.00 86.75 94 GLY A O 1
ATOM 765 N N . MET A 1 95 ? -13.773 -10.513 10.731 1.00 86.94 95 MET A N 1
ATOM 766 C CA . MET A 1 95 ? -13.261 -11.885 10.656 1.00 86.94 95 MET A CA 1
ATOM 767 C C . MET A 1 95 ? -11.829 -11.941 11.189 1.00 86.94 95 MET A C 1
ATOM 769 O O . MET A 1 95 ? -10.962 -11.235 10.689 1.00 86.94 95 MET A O 1
ATOM 773 N N . HIS A 1 96 ? -11.550 -12.799 12.172 1.00 79.00 96 HIS A N 1
ATOM 774 C CA . HIS A 1 96 ? -10.207 -12.934 12.766 1.00 79.00 96 HIS A CA 1
ATOM 775 C C . HIS A 1 96 ? -9.631 -11.616 13.325 1.00 79.00 96 HIS A C 1
ATOM 777 O O . HIS A 1 96 ? -8.415 -11.468 13.453 1.00 79.00 96 HIS A O 1
ATOM 783 N N . ASN A 1 97 ? -10.483 -10.640 13.660 1.00 75.88 97 ASN A N 1
ATOM 784 C CA . ASN A 1 97 ? -10.027 -9.383 14.235 1.00 75.88 97 ASN A CA 1
ATOM 785 C C . ASN A 1 97 ? -9.880 -9.535 15.757 1.00 75.88 97 ASN A C 1
ATOM 787 O O . ASN A 1 97 ? -10.872 -9.646 16.474 1.00 75.88 97 ASN A O 1
ATOM 791 N N . GLY A 1 98 ? -8.641 -9.541 16.258 1.00 74.69 98 GLY A N 1
ATOM 792 C CA . GLY A 1 98 ? -8.305 -9.650 17.684 1.00 74.69 98 GLY A CA 1
ATOM 793 C C . GLY A 1 98 ? -8.604 -8.380 18.487 1.00 74.69 98 GLY A C 1
ATOM 794 O O . GLY A 1 98 ? -7.748 -7.919 19.235 1.00 74.69 98 GLY A O 1
ATOM 795 N N . ASN A 1 99 ? -9.791 -7.792 18.312 1.00 76.88 99 ASN A N 1
ATOM 796 C CA . ASN A 1 99 ? -10.218 -6.535 18.936 1.00 76.88 99 ASN A CA 1
ATOM 797 C C . ASN A 1 99 ? -9.404 -5.291 18.507 1.00 76.88 99 ASN A C 1
ATOM 799 O O . ASN A 1 99 ? -9.350 -4.303 19.237 1.00 76.88 99 ASN A O 1
ATOM 803 N N . THR A 1 100 ? -8.755 -5.329 17.336 1.00 83.06 100 THR A N 1
ATOM 804 C CA . THR A 1 100 ? -8.014 -4.177 16.793 1.00 83.06 100 THR A CA 1
ATOM 805 C C . THR A 1 100 ? -8.983 -3.178 16.164 1.00 83.06 100 THR A C 1
ATOM 807 O O . THR A 1 100 ? -9.884 -3.572 15.423 1.00 83.06 100 THR A O 1
ATOM 810 N N . ASP A 1 101 ? -8.798 -1.889 16.446 1.00 86.94 101 ASP A N 1
ATOM 811 C CA . ASP A 1 101 ? -9.575 -0.826 15.812 1.00 86.94 101 ASP A CA 1
ATOM 812 C C . ASP A 1 101 ? -9.112 -0.563 14.366 1.00 86.94 101 ASP A C 1
ATOM 814 O O . ASP A 1 101 ? -8.004 -0.918 13.958 1.00 86.94 101 ASP A O 1
ATOM 818 N N . ASP A 1 102 ? -9.959 0.087 13.569 1.00 84.31 102 ASP A N 1
ATOM 819 C CA . ASP A 1 102 ? -9.684 0.400 12.158 1.00 84.31 102 ASP A CA 1
ATOM 820 C C . ASP A 1 102 ? -8.356 1.141 11.951 1.00 84.31 102 ASP A C 1
ATOM 822 O O . ASP A 1 102 ? -7.625 0.907 10.984 1.00 84.31 102 ASP A O 1
ATOM 826 N N . LYS A 1 103 ? -8.015 2.025 12.893 1.00 88.38 103 LYS A N 1
ATOM 827 C CA . LYS A 1 103 ? -6.764 2.781 12.886 1.00 88.38 103 LYS A CA 1
ATOM 828 C C . LYS A 1 103 ? -5.557 1.864 13.044 1.00 88.38 103 LYS A C 1
ATOM 830 O O . LYS A 1 103 ? -4.609 1.979 12.259 1.00 88.38 103 LYS A O 1
ATOM 835 N N . GLY A 1 104 ? -5.566 0.987 14.045 1.00 90.25 104 GLY A N 1
ATOM 836 C CA . GLY A 1 104 ? -4.510 0.007 14.264 1.00 90.25 104 GLY A CA 1
ATOM 837 C C . GLY A 1 104 ? -4.371 -0.922 13.064 1.00 90.25 104 GLY A C 1
ATOM 838 O O . GLY A 1 104 ? -3.263 -1.118 12.564 1.00 90.25 104 GLY A O 1
ATOM 839 N N . LEU A 1 105 ? -5.502 -1.387 12.535 1.00 91.56 105 LEU A N 1
ATOM 840 C CA . LEU A 1 105 ? -5.570 -2.284 11.389 1.00 91.56 105 LEU A CA 1
ATOM 841 C C . LEU A 1 105 ? -4.935 -1.667 10.133 1.00 91.56 105 LEU A C 1
ATOM 843 O O . LEU A 1 105 ? -4.023 -2.251 9.547 1.00 91.56 105 LEU A O 1
ATOM 847 N N . LEU A 1 106 ? -5.338 -0.455 9.746 1.00 91.88 106 LEU A N 1
ATOM 848 C CA . LEU A 1 106 ? -4.753 0.221 8.584 1.00 91.88 106 LEU A CA 1
ATOM 849 C C . LEU A 1 106 ? -3.273 0.574 8.791 1.00 91.88 106 LEU A C 1
ATOM 851 O O . LEU A 1 106 ? -2.487 0.495 7.846 1.00 91.88 106 LEU A O 1
ATOM 855 N N . THR A 1 107 ? -2.873 0.932 10.013 1.00 92.50 107 THR A N 1
ATOM 856 C CA . THR A 1 107 ? -1.470 1.254 10.325 1.00 92.50 107 THR A CA 1
ATOM 857 C C . THR A 1 107 ? -0.574 0.030 10.170 1.00 92.50 107 THR A C 1
ATOM 859 O O . THR A 1 107 ? 0.462 0.105 9.507 1.00 92.50 107 THR A O 1
ATOM 862 N N . GLU A 1 108 ? -0.995 -1.107 10.725 1.00 92.56 108 GLU A N 1
ATOM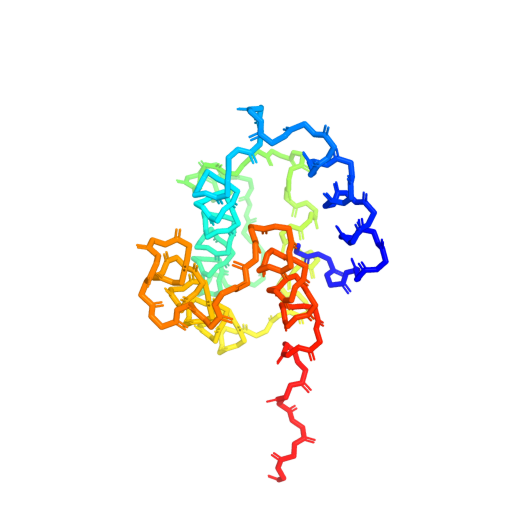 863 C CA . GLU A 1 108 ? -0.290 -2.383 10.599 1.00 92.56 108 GLU A CA 1
ATOM 864 C C . GLU A 1 108 ? -0.183 -2.812 9.127 1.00 92.56 108 GLU A C 1
ATOM 866 O O . GLU A 1 108 ? 0.896 -3.190 8.667 1.00 92.56 108 GLU A O 1
ATOM 871 N N . MET A 1 109 ? -1.273 -2.685 8.362 1.00 93.62 109 MET A N 1
ATOM 872 C CA . MET A 1 109 ? -1.291 -3.022 6.938 1.00 93.62 109 MET A CA 1
ATOM 873 C C . MET A 1 109 ? -0.293 -2.188 6.131 1.00 93.62 109 MET A C 1
ATOM 875 O O . MET A 1 109 ? 0.493 -2.742 5.366 1.00 93.62 109 MET A O 1
ATOM 879 N N . ILE A 1 110 ? -0.309 -0.858 6.286 1.00 93.69 110 ILE A N 1
ATOM 880 C CA . ILE A 1 110 ? 0.594 0.038 5.547 1.00 93.69 110 ILE A CA 1
ATOM 881 C C . ILE A 1 110 ? 2.054 -0.261 5.894 1.00 93.69 110 ILE A C 1
ATOM 883 O O . ILE A 1 110 ? 2.909 -0.249 5.004 1.00 93.69 110 ILE A O 1
ATOM 887 N N . TYR A 1 111 ? 2.337 -0.572 7.161 1.00 92.94 111 TYR A N 1
ATOM 888 C CA . TYR A 1 111 ? 3.665 -1.003 7.580 1.00 92.94 111 TYR A CA 1
ATOM 889 C C . TYR A 1 111 ? 4.094 -2.281 6.848 1.00 92.94 111 TYR A C 1
ATOM 891 O O . TYR A 1 111 ? 5.156 -2.302 6.220 1.00 92.94 111 TYR A O 1
ATOM 899 N N . LYS A 1 112 ? 3.239 -3.313 6.838 1.00 92.00 112 LYS A N 1
ATOM 900 C CA . LYS A 1 112 ? 3.495 -4.574 6.125 1.00 92.00 112 LYS A CA 1
ATOM 901 C C . LYS A 1 112 ? 3.646 -4.379 4.614 1.00 92.00 112 LYS A C 1
ATOM 903 O O . LYS A 1 112 ? 4.554 -4.959 4.033 1.00 92.00 112 LYS A O 1
ATOM 908 N N . LEU A 1 113 ? 2.843 -3.522 3.981 1.00 92.19 113 LEU A N 1
ATOM 909 C CA . LEU A 1 113 ? 2.962 -3.215 2.548 1.00 92.19 113 LEU A CA 1
ATOM 910 C C . LEU A 1 113 ? 4.315 -2.587 2.187 1.00 92.19 113 LEU A C 1
ATOM 912 O O . LEU A 1 113 ? 4.856 -2.863 1.118 1.00 92.19 113 LEU A O 1
ATOM 916 N N . CYS A 1 114 ? 4.863 -1.733 3.056 1.00 89.50 114 CYS A N 1
ATOM 917 C CA . CYS A 1 114 ? 6.134 -1.057 2.788 1.00 89.50 114 CYS A CA 1
ATOM 918 C C . CYS A 1 114 ? 7.356 -1.915 3.142 1.00 89.50 114 CYS A C 1
ATOM 920 O O . CYS A 1 114 ? 8.375 -1.802 2.469 1.00 89.50 114 CYS A O 1
ATOM 922 N N . MET A 1 115 ? 7.260 -2.747 4.184 1.00 83.31 115 MET A N 1
ATOM 923 C CA . MET A 1 115 ? 8.382 -3.543 4.704 1.00 83.31 115 MET A CA 1
ATOM 924 C C . MET A 1 115 ? 8.421 -4.975 4.150 1.00 83.31 115 MET A C 1
ATOM 926 O O . MET A 1 115 ? 9.496 -5.549 4.015 1.00 83.31 115 MET A O 1
ATOM 930 N N . GLY A 1 116 ? 7.259 -5.558 3.838 1.00 67.81 116 GLY A N 1
ATOM 931 C CA . GLY A 1 116 ? 7.103 -6.952 3.410 1.00 67.81 116 GLY A CA 1
ATOM 932 C C . GLY A 1 116 ? 7.369 -7.192 1.925 1.00 67.81 116 GLY A C 1
ATOM 933 O O . GLY A 1 116 ? 7.679 -8.310 1.536 1.00 67.81 116 GLY A O 1
ATOM 934 N N . ALA A 1 117 ? 7.354 -6.144 1.099 1.00 54.75 117 ALA A N 1
ATOM 935 C CA . ALA A 1 117 ? 7.782 -6.209 -0.299 1.00 54.75 117 ALA A CA 1
ATOM 936 C C . ALA A 1 117 ? 9.320 -6.126 -0.423 1.00 54.75 117 ALA A C 1
ATOM 938 O O . ALA A 1 117 ? 9.836 -5.350 -1.216 1.00 54.75 117 ALA A O 1
ATOM 939 N N . SER A 1 118 ? 10.060 -6.807 0.450 1.00 46.84 118 SER A N 1
ATOM 940 C CA . SER A 1 118 ? 11.526 -6.917 0.390 1.00 46.84 118 SER A CA 1
ATOM 941 C C . SER A 1 118 ? 11.994 -8.287 0.886 1.00 46.84 118 SER A C 1
ATOM 943 O O . SER A 1 118 ? 13.079 -8.415 1.455 1.00 46.84 118 SER A O 1
ATOM 945 N N . VAL A 1 119 ? 11.180 -9.324 0.684 1.00 40.78 119 VAL A N 1
ATOM 946 C CA . VAL A 1 119 ? 11.581 -10.707 0.960 1.00 40.78 119 VAL A CA 1
ATOM 947 C C . VAL A 1 119 ? 11.634 -11.484 -0.352 1.00 40.78 119 VAL A C 1
ATOM 949 O O . VAL A 1 119 ? 10.924 -12.454 -0.558 1.00 40.78 119 VAL A O 1
ATOM 952 N N . ALA A 1 120 ? 12.514 -11.029 -1.241 1.00 39.09 120 ALA A N 1
ATOM 953 C CA . ALA A 1 120 ? 13.137 -11.852 -2.271 1.00 39.09 120 ALA A CA 1
ATOM 954 C C . ALA A 1 120 ? 14.655 -11.701 -2.089 1.00 39.09 120 ALA A C 1
ATOM 956 O O . ALA A 1 120 ? 15.328 -10.950 -2.791 1.00 39.09 120 ALA A O 1
ATOM 957 N N . GLY A 1 121 ? 15.166 -12.311 -1.019 1.00 40.94 121 GLY A N 1
ATOM 958 C CA . GLY A 1 121 ? 16.556 -12.151 -0.594 1.00 40.94 121 GLY A CA 1
ATOM 959 C C . GLY A 1 121 ? 16.929 -12.938 0.660 1.00 40.94 121 GLY A C 1
ATOM 960 O O . GLY A 1 121 ? 17.705 -12.438 1.461 1.00 40.94 121 GLY A O 1
ATOM 961 N N . VAL A 1 122 ? 16.345 -14.124 0.851 1.00 39.25 122 VAL A N 1
ATOM 962 C CA . VAL A 1 122 ? 16.778 -15.191 1.777 1.00 39.25 122 VAL A CA 1
ATOM 963 C C . VAL A 1 122 ? 16.172 -16.467 1.158 1.00 39.25 122 VAL A C 1
ATOM 965 O O . VAL A 1 122 ? 14.953 -16.548 1.085 1.00 39.25 122 VAL A O 1
ATOM 968 N N . SER A 1 123 ? 16.869 -17.450 0.585 1.00 35.56 123 SER A N 1
ATOM 969 C CA . SER A 1 123 ? 18.252 -17.943 0.682 1.00 35.56 123 SER A CA 1
ATOM 970 C C . SER A 1 123 ? 18.675 -18.529 -0.668 1.00 35.56 123 SER A C 1
ATOM 972 O O . SER A 1 123 ? 17.763 -18.989 -1.392 1.00 35.56 123 SER A O 1
#

pLDDT: mean 84.17, std 13.09, range [35.56, 95.5]